Protein AF-A0A117M7G0-F1 (afdb_monomer_lite)

Structure (mmCIF, N/CA/C/O backbone):
data_AF-A0A117M7G0-F1
#
_entry.id   AF-A0A117M7G0-F1
#
loop_
_atom_site.group_PDB
_atom_site.id
_atom_site.type_symbol
_atom_site.label_atom_id
_atom_site.label_alt_id
_atom_site.label_comp_id
_atom_site.label_asym_id
_atom_site.label_entity_id
_atom_site.label_seq_id
_atom_site.pdbx_PDB_ins_code
_atom_site.Cartn_x
_atom_site.Cartn_y
_atom_site.Cartn_z
_atom_site.occupancy
_atom_site.B_iso_or_equiv
_atom_site.auth_seq_id
_atom_site.auth_comp_id
_atom_site.auth_asym_id
_atom_site.auth_atom_id
_atom_site.pdbx_PDB_model_num
ATOM 1 N N . GLY A 1 1 ? 6.767 -4.811 -17.596 1.00 95.19 1 GLY A N 1
ATOM 2 C CA . GLY A 1 1 ? 8.038 -5.143 -18.273 1.00 95.19 1 GLY A CA 1
ATOM 3 C C . GLY A 1 1 ? 7.791 -6.037 -19.475 1.00 95.19 1 GLY A C 1
ATOM 4 O O . GLY A 1 1 ? 6.637 -6.342 -19.762 1.00 95.19 1 GLY A O 1
ATOM 5 N N . ARG A 1 2 ? 8.852 -6.450 -20.176 1.00 98.06 2 ARG A N 1
ATOM 6 C CA . ARG A 1 2 ? 8.784 -7.462 -21.241 1.00 98.06 2 ARG A CA 1
ATOM 7 C C . ARG A 1 2 ? 9.804 -8.573 -20.986 1.00 98.06 2 ARG A C 1
ATOM 9 O O . ARG A 1 2 ? 10.887 -8.265 -20.494 1.00 98.06 2 ARG A O 1
ATOM 16 N N . THR A 1 3 ? 9.467 -9.824 -21.297 1.00 98.06 3 THR A N 1
ATOM 17 C CA . THR A 1 3 ? 10.436 -10.939 -21.294 1.00 98.06 3 THR A CA 1
ATOM 18 C C . THR A 1 3 ? 11.347 -10.867 -22.530 1.00 98.06 3 THR A C 1
ATOM 20 O O . THR A 1 3 ? 11.031 -10.116 -23.461 1.00 98.06 3 THR A O 1
ATOM 23 N N . PRO A 1 4 ? 12.454 -11.634 -22.587 1.00 98.19 4 PRO A N 1
ATOM 24 C CA . PRO A 1 4 ? 13.285 -11.733 -23.792 1.00 98.19 4 PRO A CA 1
ATOM 25 C C . PRO A 1 4 ? 12.508 -12.179 -25.041 1.00 98.19 4 PRO A C 1
ATOM 27 O O . PRO A 1 4 ? 12.817 -11.745 -26.146 1.00 98.19 4 PRO A O 1
ATOM 30 N N . GLU A 1 5 ? 11.452 -12.976 -24.864 1.00 98.06 5 GLU A N 1
ATOM 31 C CA . GLU A 1 5 ? 10.551 -13.445 -25.928 1.00 98.06 5 GLU A CA 1
ATOM 32 C C . GLU A 1 5 ? 9.500 -12.392 -26.333 1.00 98.06 5 GLU A C 1
ATOM 34 O O . GLU A 1 5 ? 8.652 -12.649 -27.183 1.00 98.06 5 GLU A O 1
ATOM 39 N N . GLY A 1 6 ? 9.527 -11.201 -25.723 1.00 98.06 6 GLY A N 1
ATOM 40 C CA . GLY A 1 6 ? 8.627 -10.088 -26.032 1.00 98.06 6 GLY A CA 1
ATOM 41 C C . GLY A 1 6 ? 7.294 -10.097 -25.276 1.00 98.06 6 GLY A C 1
ATOM 42 O O . GLY A 1 6 ? 6.494 -9.176 -25.459 1.00 98.06 6 GLY A O 1
ATOM 43 N N . ASN A 1 7 ? 7.055 -11.073 -24.394 1.00 98.50 7 ASN A N 1
ATOM 44 C CA . ASN A 1 7 ? 5.809 -11.164 -23.628 1.00 98.50 7 ASN A CA 1
ATOM 45 C C . ASN A 1 7 ? 5.684 -10.009 -22.632 1.00 98.50 7 ASN A C 1
ATOM 47 O O . ASN A 1 7 ? 6.646 -9.684 -21.938 1.00 98.50 7 ASN A O 1
ATOM 51 N N . ILE A 1 8 ? 4.495 -9.414 -22.516 1.00 98.12 8 ILE A N 1
ATOM 52 C CA . ILE A 1 8 ? 4.220 -8.397 -21.493 1.00 98.12 8 ILE A CA 1
ATOM 53 C C . ILE A 1 8 ? 4.115 -9.080 -20.128 1.00 98.12 8 ILE A C 1
ATOM 55 O O . ILE A 1 8 ? 3.360 -10.034 -19.963 1.00 98.12 8 ILE A O 1
ATOM 59 N N . ILE A 1 9 ? 4.832 -8.545 -19.142 1.00 97.75 9 ILE A N 1
ATOM 60 C CA . ILE A 1 9 ? 4.754 -8.974 -17.742 1.00 97.75 9 ILE A CA 1
ATOM 61 C C . ILE A 1 9 ? 4.386 -7.797 -16.844 1.00 97.75 9 ILE A C 1
ATOM 63 O O . ILE A 1 9 ? 4.882 -6.680 -17.033 1.00 97.75 9 ILE A O 1
ATOM 67 N N . LEU A 1 10 ? 3.542 -8.050 -15.846 1.00 97.12 10 LEU A N 1
ATOM 68 C CA . LEU A 1 10 ? 3.359 -7.122 -14.736 1.00 97.12 10 LEU A CA 1
ATOM 69 C C . LEU A 1 10 ? 4.645 -7.099 -13.899 1.00 97.12 10 LEU A C 1
ATOM 71 O O . LEU A 1 10 ? 5.317 -8.118 -13.762 1.00 97.12 10 LEU A O 1
ATOM 75 N N . ALA A 1 11 ? 5.027 -5.923 -13.420 1.00 96.19 11 ALA A N 1
ATOM 76 C CA . ALA A 1 11 ? 6.263 -5.701 -12.676 1.00 96.19 11 ALA A CA 1
ATOM 77 C C . ALA A 1 11 ? 5.962 -4.842 -11.440 1.00 96.19 11 ALA A C 1
ATOM 79 O O . ALA A 1 11 ? 4.792 -4.639 -11.120 1.00 96.19 11 ALA A O 1
ATOM 80 N N . ASP A 1 12 ? 7.015 -4.314 -10.816 1.00 97.44 12 ASP A N 1
ATOM 81 C CA . ASP A 1 12 ? 6.933 -3.453 -9.634 1.00 97.44 12 ASP A CA 1
ATOM 82 C C . ASP A 1 12 ? 6.180 -4.139 -8.477 1.00 97.44 12 ASP A C 1
ATOM 84 O O . ASP A 1 12 ? 6.302 -5.358 -8.317 1.00 97.44 12 ASP A O 1
ATOM 88 N N . GLU A 1 13 ? 5.430 -3.395 -7.663 1.00 98.19 13 GLU A N 1
ATOM 89 C CA . GLU A 1 13 ? 4.739 -3.930 -6.494 1.00 98.19 13 GLU A CA 1
ATOM 90 C C . GLU A 1 13 ? 3.226 -3.683 -6.499 1.00 98.19 13 GLU A C 1
ATOM 92 O O . GLU A 1 13 ? 2.713 -2.666 -6.971 1.00 98.19 13 GLU A O 1
ATOM 97 N N . ILE A 1 14 ? 2.505 -4.620 -5.883 1.00 97.50 14 ILE A N 1
ATOM 98 C CA . ILE A 1 14 ? 1.097 -4.468 -5.520 1.00 97.50 14 ILE A CA 1
ATOM 99 C C . ILE A 1 14 ? 1.032 -4.501 -4.000 1.00 97.50 14 ILE A C 1
ATOM 101 O O . ILE A 1 14 ? 1.133 -5.559 -3.376 1.00 97.50 14 ILE A O 1
ATOM 105 N N . SER A 1 15 ? 0.903 -3.325 -3.405 1.00 97.81 15 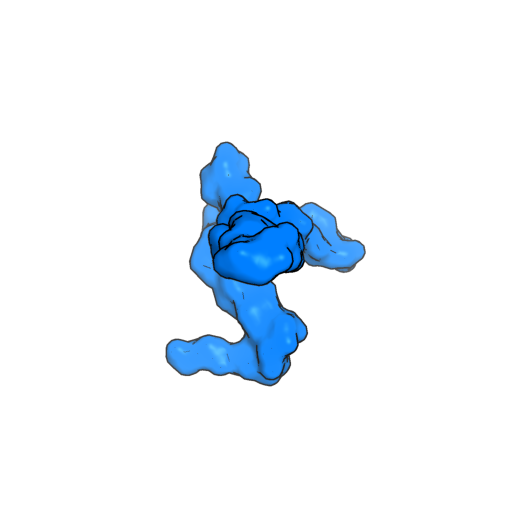SER A N 1
ATOM 106 C CA . SER A 1 15 ? 0.928 -3.129 -1.960 1.00 97.81 15 SER A CA 1
ATOM 107 C C . SER A 1 15 ? -0.066 -2.022 -1.570 1.00 97.81 15 SER A C 1
ATOM 109 O O . SER A 1 15 ? -0.578 -1.312 -2.444 1.00 97.81 15 SER A O 1
ATOM 111 N N . PRO A 1 16 ? -0.339 -1.806 -0.270 1.00 97.88 16 PRO A N 1
ATOM 112 C CA . PRO A 1 16 ? -1.086 -0.628 0.171 1.00 97.88 16 PRO A CA 1
ATOM 113 C C . PRO A 1 16 ? -0.362 0.708 -0.119 1.00 97.88 16 PRO A C 1
ATOM 115 O O . PRO A 1 16 ? -0.960 1.769 0.047 1.00 97.88 16 PRO A O 1
ATOM 118 N N . ASP A 1 17 ? 0.897 0.691 -0.582 1.00 97.75 17 ASP A N 1
ATOM 119 C CA . ASP A 1 17 ? 1.579 1.885 -1.098 1.00 97.75 17 ASP A CA 1
ATOM 120 C C . ASP A 1 17 ? 1.111 2.259 -2.512 1.00 97.75 17 ASP A C 1
ATOM 122 O O . ASP A 1 17 ? 0.979 3.455 -2.815 1.00 97.75 17 ASP A O 1
ATOM 126 N N . THR A 1 18 ? 0.845 1.250 -3.352 1.00 98.12 18 THR A N 1
ATOM 127 C CA . THR A 1 18 ? 0.507 1.399 -4.779 1.00 98.1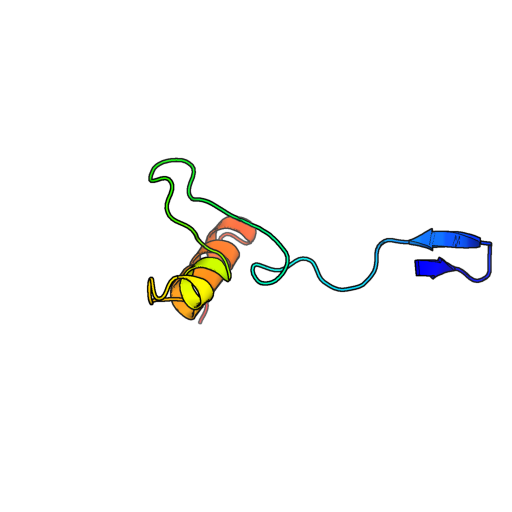2 18 THR A CA 1
ATOM 128 C C . THR A 1 18 ? -0.978 1.219 -5.100 1.00 98.12 18 THR A C 1
ATOM 130 O O . THR A 1 18 ? -1.401 1.511 -6.218 1.00 98.12 18 THR A O 1
ATOM 133 N N . CYS A 1 19 ? -1.797 0.810 -4.127 1.00 98.19 19 CYS A N 1
ATOM 134 C CA . CYS A 1 19 ? -3.245 0.625 -4.270 1.00 98.19 19 CYS A CA 1
ATOM 135 C C . CYS A 1 19 ? -4.036 1.546 -3.328 1.00 98.19 19 CYS A C 1
ATOM 137 O O . CYS A 1 19 ? -3.572 1.845 -2.232 1.00 98.19 19 CYS A O 1
ATOM 139 N N . ARG A 1 20 ? -5.265 1.938 -3.711 1.00 98.25 20 ARG A N 1
ATOM 140 C CA . ARG A 1 20 ? -6.259 2.464 -2.756 1.00 98.25 20 ARG A CA 1
ATOM 141 C C . ARG A 1 20 ? -7.179 1.344 -2.303 1.00 98.25 20 ARG A C 1
ATOM 143 O O . ARG A 1 20 ? -7.840 0.722 -3.132 1.00 98.25 20 ARG A O 1
ATOM 150 N N . LEU A 1 21 ? -7.213 1.105 -1.001 1.00 98.19 21 LEU A N 1
ATOM 151 C CA . LEU A 1 21 ? -7.938 0.009 -0.371 1.00 98.19 21 LEU A CA 1
ATOM 152 C C . LEU A 1 21 ? -8.791 0.599 0.740 1.00 98.19 21 LEU A C 1
ATOM 154 O O . LEU A 1 21 ? -8.265 1.081 1.739 1.00 98.19 21 LEU A O 1
ATOM 158 N N . TRP A 1 22 ? -10.103 0.621 0.539 1.00 98.06 22 TRP A N 1
ATOM 159 C CA . TRP A 1 22 ? -11.038 1.210 1.493 1.00 98.06 22 TRP A CA 1
ATOM 160 C C . TRP A 1 22 ? -11.869 0.111 2.133 1.00 98.06 22 TRP A C 1
ATOM 162 O O . TRP A 1 22 ? -12.276 -0.845 1.467 1.00 98.06 22 TRP A O 1
ATOM 172 N N . ASP A 1 23 ? -12.110 0.238 3.433 1.00 97.94 23 ASP A N 1
ATOM 173 C CA . ASP A 1 23 ? -13.032 -0.648 4.123 1.00 97.94 23 ASP A CA 1
ATOM 174 C C . ASP A 1 23 ? -14.442 -0.493 3.535 1.00 97.94 23 ASP A C 1
ATOM 176 O O . ASP A 1 23 ? -14.979 0.609 3.463 1.00 97.94 23 ASP A O 1
ATOM 180 N N . ALA A 1 24 ? -15.050 -1.599 3.107 1.00 97.75 24 ALA A N 1
ATOM 181 C CA . ALA A 1 24 ? -16.351 -1.565 2.444 1.00 97.75 24 ALA A CA 1
ATOM 182 C C . ALA A 1 24 ? -17.509 -1.169 3.378 1.00 97.75 24 ALA A C 1
ATOM 184 O O . ALA A 1 24 ? -18.542 -0.711 2.898 1.00 97.75 24 ALA A O 1
ATOM 185 N N . SER A 1 25 ? -17.353 -1.355 4.692 1.00 98.00 25 SER A N 1
ATOM 186 C CA . SER A 1 25 ? -18.390 -1.046 5.682 1.00 98.00 25 SER A CA 1
ATOM 187 C C . SER A 1 25 ? -18.280 0.392 6.182 1.00 98.00 25 SER A C 1
ATOM 189 O O . SER A 1 25 ? -19.297 1.052 6.374 1.00 98.00 25 SER A O 1
ATOM 191 N N . THR A 1 26 ? -17.058 0.881 6.409 1.00 97.50 26 THR A N 1
ATOM 192 C CA . THR A 1 26 ? -16.808 2.190 7.035 1.00 97.50 26 THR A CA 1
ATOM 193 C C . THR A 1 26 ? -16.357 3.265 6.051 1.00 97.50 26 THR A C 1
ATOM 195 O O . THR A 1 26 ? -16.435 4.450 6.365 1.00 97.50 26 THR A O 1
ATOM 198 N N . GLY A 1 27 ? -15.869 2.878 4.871 1.00 96.94 27 GLY A N 1
ATOM 199 C CA . GLY A 1 27 ? -15.217 3.786 3.929 1.00 96.94 27 GLY A CA 1
ATOM 200 C C . GLY A 1 27 ? -13.836 4.264 4.389 1.00 96.94 27 GLY A C 1
ATOM 201 O O . GLY A 1 27 ? -13.267 5.156 3.760 1.00 96.94 27 GLY A O 1
ATOM 202 N N . GLU A 1 28 ? -13.282 3.707 5.473 1.00 97.00 28 GLU A N 1
ATOM 203 C CA . G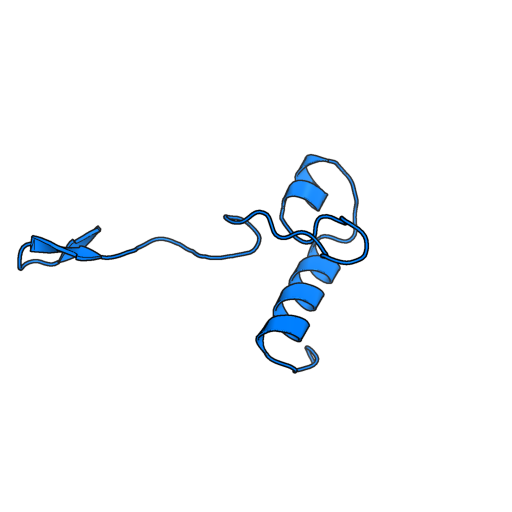LU A 1 28 ? -11.971 4.121 5.967 1.00 97.00 28 GLU A CA 1
ATOM 204 C C . GLU A 1 28 ? -10.844 3.713 5.003 1.00 97.00 28 GLU A C 1
ATOM 206 O O . GLU A 1 28 ? -10.790 2.554 4.580 1.00 97.00 28 GLU A O 1
ATOM 211 N N . PRO A 1 29 ? -9.891 4.616 4.696 1.00 97.75 29 PRO A N 1
ATOM 212 C CA . PRO A 1 29 ? -8.688 4.256 3.956 1.00 97.75 29 PRO A CA 1
ATOM 213 C C . PRO A 1 29 ? -7.803 3.310 4.775 1.00 97.75 29 PRO A C 1
ATOM 215 O O . PRO A 1 29 ? -7.458 3.605 5.926 1.00 97.75 29 PRO A O 1
ATOM 218 N N . LEU A 1 30 ? -7.389 2.207 4.154 1.00 98.25 30 LEU A N 1
ATOM 219 C CA . LEU A 1 30 ? -6.481 1.195 4.705 1.00 98.25 30 LEU A CA 1
ATOM 220 C C . LEU A 1 30 ? -5.140 1.136 3.947 1.00 98.25 30 LEU A C 1
ATOM 222 O O . LEU A 1 30 ? -4.439 0.126 3.962 1.00 98.25 30 LEU A O 1
ATOM 226 N N . ASP A 1 31 ? -4.804 2.223 3.260 1.00 98.31 31 ASP A N 1
ATOM 227 C CA . ASP A 1 31 ? -3.651 2.353 2.374 1.00 98.31 31 ASP A CA 1
ATOM 228 C C . ASP A 1 31 ? -2.796 3.586 2.720 1.00 98.31 31 ASP A C 1
ATOM 230 O O . ASP A 1 31 ? -3.026 4.274 3.723 1.00 98.31 31 ASP A O 1
ATOM 234 N N . LYS A 1 32 ? -1.786 3.886 1.897 1.00 98.19 32 LYS A N 1
ATOM 235 C CA . LYS A 1 32 ? -0.856 5.007 2.114 1.00 98.19 32 LYS A CA 1
ATOM 236 C C . LYS A 1 32 ? -1.526 6.381 2.174 1.00 98.19 32 LYS A C 1
ATOM 238 O O . LYS A 1 32 ? -0.907 7.323 2.672 1.00 98.19 32 LYS A O 1
ATOM 243 N N . ASP A 1 33 ? -2.784 6.534 1.750 1.00 98.12 33 ASP A N 1
ATOM 244 C CA . ASP A 1 33 ? -3.550 7.762 1.997 1.00 98.12 33 ASP A CA 1
ATOM 245 C C . ASP A 1 33 ? -3.665 8.087 3.490 1.00 98.12 33 ASP A C 1
ATOM 247 O O . ASP A 1 33 ? -3.769 9.263 3.833 1.00 98.12 33 ASP A O 1
ATOM 251 N N . ARG A 1 34 ? -3.561 7.096 4.386 1.00 97.50 34 ARG A N 1
ATOM 252 C CA . ARG A 1 34 ? -3.488 7.357 5.829 1.00 97.50 34 ARG A CA 1
ATOM 253 C C . ARG A 1 34 ? -2.279 8.194 6.223 1.00 97.50 34 ARG A C 1
ATOM 255 O O . ARG A 1 34 ? -2.392 9.037 7.103 1.00 97.50 34 ARG A O 1
ATOM 262 N N . PHE A 1 35 ? -1.142 7.981 5.561 1.00 97.69 35 PHE A N 1
ATOM 263 C CA . PHE A 1 35 ? 0.035 8.829 5.722 1.00 97.69 35 PHE A CA 1
ATOM 264 C C . PHE A 1 35 ? -0.162 10.171 5.011 1.00 97.69 35 PHE A C 1
ATOM 266 O O . PHE A 1 35 ? 0.037 11.213 5.617 1.00 97.69 35 PHE A O 1
ATOM 273 N N . ARG A 1 36 ? -0.609 10.161 3.745 1.00 97.88 36 ARG A N 1
ATOM 274 C CA . ARG A 1 36 ? -0.743 11.390 2.933 1.00 97.88 36 ARG A CA 1
ATOM 275 C C . ARG A 1 36 ? -1.724 12.414 3.510 1.00 97.88 36 ARG A C 1
ATOM 277 O O . ARG A 1 36 ? -1.605 13.592 3.198 1.00 97.88 36 ARG A O 1
ATOM 284 N N . LYS A 1 37 ? -2.726 11.952 4.260 1.00 97.50 37 LYS A N 1
ATOM 285 C CA . LYS A 1 37 ? -3.804 12.770 4.834 1.00 97.50 37 LYS A CA 1
ATOM 286 C C . LYS A 1 37 ? -3.727 12.859 6.363 1.00 97.50 37 LYS A C 1
ATOM 288 O O . LYS A 1 37 ? -4.727 13.203 6.983 1.00 97.50 37 LYS A O 1
ATOM 293 N N . ASP A 1 38 ? -2.596 12.482 6.961 1.00 96.88 38 ASP A N 1
ATOM 294 C CA . ASP A 1 38 ? -2.370 12.534 8.412 1.00 96.88 38 ASP A CA 1
ATOM 295 C C . ASP A 1 38 ? -3.451 11.810 9.254 1.00 96.88 38 ASP A C 1
ATOM 297 O O . ASP A 1 38 ? -3.771 12.206 10.372 1.00 96.88 38 ASP A O 1
ATOM 301 N N . LEU A 1 39 ? -4.005 10.700 8.742 1.00 96.69 39 LEU A N 1
ATOM 302 C CA . LEU A 1 39 ? -5.060 9.906 9.407 1.00 96.69 39 LEU A CA 1
ATOM 303 C C . LEU A 1 39 ? -4.512 8.934 10.470 1.00 96.69 39 LEU A C 1
ATOM 305 O O . LEU A 1 39 ? -5.263 8.157 11.067 1.00 96.69 39 LEU A O 1
ATOM 309 N N . GLY A 1 40 ? -3.192 8.919 10.671 1.00 95.81 40 GLY A N 1
ATOM 310 C CA . GLY A 1 40 ? -2.510 8.054 11.633 1.00 95.81 40 GLY A CA 1
ATOM 311 C C . GLY A 1 40 ? -2.662 6.553 11.349 1.00 95.81 40 GLY A C 1
ATOM 312 O O . GLY A 1 40 ? -3.187 6.131 10.321 1.00 95.81 40 GLY A O 1
ATOM 313 N N . ASN A 1 41 ? -2.179 5.721 12.275 1.00 95.94 41 ASN A N 1
ATOM 314 C CA . ASN A 1 41 ? -2.290 4.253 12.249 1.00 95.94 41 ASN A CA 1
ATOM 315 C C . ASN A 1 41 ? -1.935 3.572 10.902 1.00 95.94 41 ASN A C 1
ATOM 317 O O . ASN A 1 41 ? -2.602 2.635 10.462 1.00 95.94 41 ASN A O 1
ATOM 321 N N . VAL A 1 42 ? -0.882 4.044 10.229 1.00 96.69 42 VAL A N 1
ATOM 322 C CA . VAL A 1 42 ? -0.476 3.530 8.908 1.00 96.69 42 VAL A CA 1
ATOM 323 C C . VAL A 1 42 ? -0.106 2.045 8.990 1.00 96.69 42 VAL A C 1
ATOM 325 O O . VAL A 1 42 ? -0.698 1.222 8.297 1.00 96.69 42 VAL A O 1
ATOM 328 N N . LEU A 1 43 ? 0.798 1.671 9.903 1.00 96.38 43 LEU A N 1
ATOM 329 C CA . LEU A 1 43 ? 1.217 0.274 10.074 1.00 96.38 43 LEU A CA 1
ATOM 330 C C . LEU A 1 43 ? 0.050 -0.644 10.455 1.00 96.38 43 LEU A C 1
ATOM 332 O O . LEU A 1 43 ? -0.074 -1.729 9.892 1.00 96.38 43 LEU A O 1
ATOM 336 N N . GLY A 1 44 ? -0.838 -0.199 11.351 1.00 96.75 44 GLY A N 1
ATOM 337 C CA . GLY A 1 44 ? -2.020 -0.970 11.735 1.00 96.75 44 GLY A CA 1
ATOM 338 C C . GLY A 1 44 ? -2.954 -1.230 10.557 1.00 96.75 44 GLY A C 1
ATOM 339 O O . GLY A 1 44 ? -3.435 -2.348 10.402 1.00 96.75 44 GLY A O 1
ATOM 340 N N . SER A 1 45 ? -3.138 -0.256 9.662 1.00 96.88 45 SER A N 1
ATOM 341 C CA . SER A 1 45 ? -3.931 -0.479 8.448 1.00 96.88 45 SER A CA 1
ATOM 342 C C . SER A 1 45 ? -3.306 -1.507 7.498 1.00 96.88 45 SER A C 1
ATOM 344 O O . SER A 1 45 ? -4.015 -2.328 6.921 1.00 96.88 45 SER A O 1
ATOM 346 N N . TYR A 1 46 ? -1.975 -1.556 7.408 1.00 97.31 46 TYR A N 1
ATOM 347 C CA . TYR A 1 46 ? -1.285 -2.533 6.562 1.00 97.31 46 TYR A CA 1
ATOM 348 C C . TYR A 1 46 ? -1.341 -3.930 7.192 1.00 97.31 46 TYR A C 1
ATOM 350 O O . TYR A 1 46 ? -1.477 -4.929 6.482 1.00 97.31 46 TYR A O 1
ATOM 358 N N . HIS A 1 47 ? -1.278 -4.015 8.525 1.00 97.19 47 HIS A N 1
ATOM 359 C CA . HIS A 1 47 ? -1.540 -5.251 9.261 1.00 97.19 47 HIS A CA 1
ATOM 360 C C . HIS A 1 47 ? -2.969 -5.747 9.045 1.00 97.19 47 HIS A C 1
ATOM 362 O O . HIS A 1 47 ? -3.162 -6.941 8.837 1.00 97.19 47 HIS A O 1
ATOM 368 N N . GLU A 1 48 ? -3.948 -4.845 9.014 1.00 96.88 48 GLU A N 1
ATOM 369 C CA . GLU A 1 48 ? -5.342 -5.195 8.752 1.00 96.88 48 GLU A CA 1
ATOM 370 C C . GLU A 1 48 ? -5.539 -5.731 7.327 1.00 96.88 48 GLU A C 1
ATOM 372 O O . GLU A 1 48 ? -6.181 -6.767 7.144 1.00 96.88 48 GLU A O 1
ATOM 377 N N . ILE A 1 49 ? -4.922 -5.103 6.318 1.00 97.06 49 ILE A N 1
ATOM 378 C CA . ILE A 1 49 ? -4.914 -5.637 4.946 1.00 97.06 49 ILE A CA 1
ATOM 37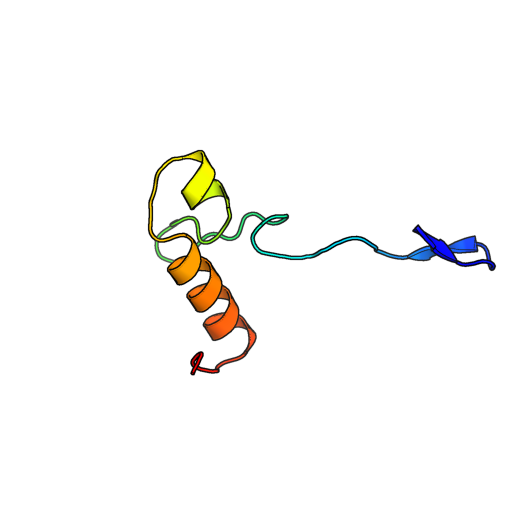9 C C . ILE A 1 49 ? -4.287 -7.035 4.904 1.00 97.06 49 ILE A C 1
ATOM 381 O O . ILE A 1 49 ? -4.880 -7.960 4.346 1.00 97.06 49 ILE A O 1
ATOM 385 N N . TRP A 1 50 ? -3.127 -7.227 5.540 1.00 97.38 50 TRP A N 1
ATOM 386 C CA . TRP A 1 50 ? -2.487 -8.542 5.633 1.00 97.38 50 TRP A CA 1
ATOM 387 C C . TRP A 1 50 ? -3.404 -9.583 6.286 1.00 97.38 50 TRP A C 1
ATOM 389 O O . TRP A 1 50 ? -3.556 -10.690 5.760 1.00 97.38 50 TRP A O 1
ATOM 399 N N . ARG A 1 51 ? -4.046 -9.230 7.404 1.00 97.50 51 ARG A N 1
ATOM 400 C CA . ARG A 1 51 ? -4.957 -10.109 8.143 1.00 97.50 51 ARG A CA 1
ATOM 401 C C . ARG A 1 51 ? -6.153 -10.519 7.286 1.00 97.50 51 ARG A C 1
ATOM 403 O O . ARG A 1 51 ? -6.484 -11.700 7.257 1.00 97.50 51 ARG A O 1
ATOM 410 N N . ARG A 1 52 ? -6.764 -9.589 6.541 1.00 96.81 52 ARG A N 1
ATOM 411 C CA . ARG A 1 52 ? -7.90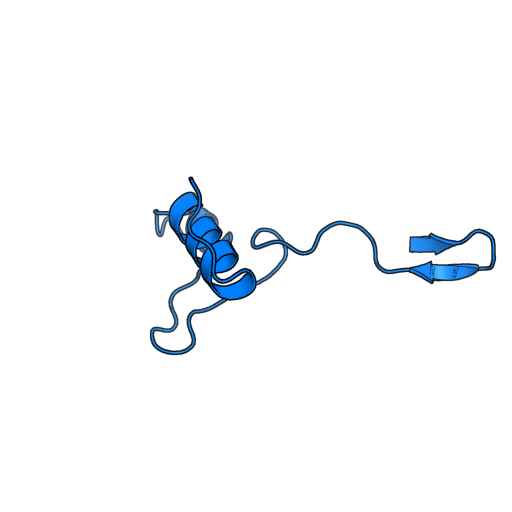5 -9.880 5.650 1.00 96.81 52 ARG A CA 1
ATOM 412 C C . ARG A 1 52 ? -7.532 -10.769 4.470 1.00 96.81 52 ARG A C 1
ATOM 414 O O . ARG A 1 52 ? -8.296 -11.665 4.133 1.00 96.81 52 ARG A O 1
ATOM 421 N N . ILE A 1 53 ? -6.368 -10.537 3.859 1.00 96.50 53 ILE A N 1
ATOM 422 C CA . ILE A 1 53 ? -5.908 -11.322 2.703 1.00 96.50 53 ILE A CA 1
ATOM 423 C C . ILE A 1 53 ? -5.481 -12.731 3.130 1.00 96.50 53 ILE A C 1
ATOM 425 O O . ILE A 1 53 ? -5.760 -13.701 2.432 1.00 96.50 53 ILE A O 1
ATOM 429 N N . THR A 1 54 ? -4.789 -12.858 4.264 1.00 97.00 54 THR A N 1
ATOM 430 C CA . THR A 1 54 ? -4.164 -14.130 4.670 1.00 97.00 54 THR A CA 1
ATOM 431 C C . THR A 1 54 ? -4.966 -14.933 5.689 1.00 97.00 54 THR A C 1
ATOM 433 O O . THR A 1 54 ? -4.694 -16.121 5.865 1.00 97.00 54 THR A O 1
ATOM 436 N N . GLY A 1 55 ? -5.911 -14.304 6.393 1.00 96.06 55 GLY A N 1
ATOM 437 C CA . GLY A 1 55 ? -6.626 -14.895 7.526 1.00 96.06 55 GLY A CA 1
ATOM 438 C C . GLY A 1 55 ? -5.746 -15.149 8.757 1.00 96.06 55 GLY A C 1
ATOM 439 O O . GLY A 1 55 ? -6.130 -15.938 9.619 1.00 96.06 55 GLY A O 1
ATOM 440 N N . ARG A 1 56 ? -4.551 -14.545 8.839 1.00 92.88 56 ARG A N 1
ATOM 441 C CA . ARG A 1 56 ? -3.566 -14.78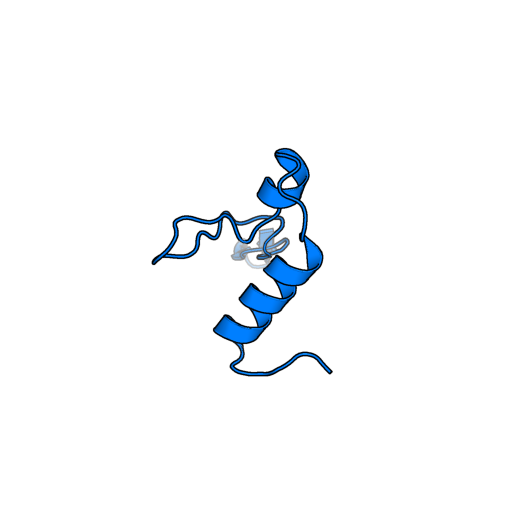0 9.910 1.00 92.88 56 ARG A CA 1
ATOM 442 C C . ARG A 1 56 ? -3.304 -13.515 10.720 1.00 92.88 56 ARG A C 1
ATOM 444 O O . ARG A 1 56 ? -3.200 -12.430 10.154 1.00 92.88 56 ARG A O 1
ATOM 451 N N . GLU A 1 57 ? -3.101 -13.684 12.023 1.00 85.88 57 GLU A N 1
ATOM 452 C CA . GLU A 1 57 ? -2.556 -12.631 12.883 1.00 85.88 57 GLU A CA 1
ATOM 453 C C . GLU A 1 57 ? -1.049 -12.488 12.671 1.00 85.88 57 GLU A C 1
ATOM 455 O O . GLU A 1 57 ? -0.328 -13.479 12.490 1.00 85.88 57 GLU A O 1
ATOM 460 N N . LYS A 1 58 ? -0.565 -11.245 12.683 1.00 69.31 58 LYS A N 1
ATOM 461 C CA . LYS A 1 58 ? 0.871 -10.980 12.608 1.00 69.31 58 LYS A CA 1
ATOM 462 C C . LYS A 1 58 ? 1.453 -11.169 14.012 1.00 69.31 58 LYS A C 1
ATOM 464 O O . LYS A 1 58 ? 1.008 -10.511 14.944 1.00 69.31 58 LYS A O 1
ATOM 469 N N . ARG A 1 59 ? 2.375 -12.125 14.151 1.00 61.81 59 ARG A N 1
ATOM 470 C CA . ARG A 1 59 ? 3.113 -12.375 15.398 1.00 61.81 59 ARG A CA 1
ATOM 471 C C . ARG A 1 59 ? 4.044 -11.223 15.743 1.00 61.81 59 ARG A C 1
ATOM 473 O O . ARG A 1 59 ? 4.585 -10.620 14.787 1.00 61.81 59 ARG A O 1
#

Secondary structure (DSSP, 8-state):
-B-TT--B---S--STTTS--B-TTT--B-STHHHHTT---HHHHHHHHHHHHH-----

pLDDT: mean 96.08, std 6.02, range [61.81, 98.5]

Foldseek 3Di:
DADPVGHDDDDDDDALAPDFDADPPPRHTLGCVCVVVVVDPNVVSRQVVVCVVPVDHDD

Radius of gyration: 15.01 Å; chains: 1; bounding box: 32×28×41 Å

Sequence (59 aa):
GRTPEGNIILADEISPDTCRLWDASTGEPLDKDRFRKDLGNVLGSYHEIWRRITGREKR